Protein AF-R6QTW8-F1 (afdb_monomer_lite)

Structure (mmCIF, N/CA/C/O backbone):
data_AF-R6QTW8-F1
#
_entry.id   AF-R6QTW8-F1
#
loop_
_atom_site.group_PDB
_atom_site.id
_atom_site.type_symbol
_atom_site.label_atom_id
_atom_site.label_alt_id
_atom_site.label_comp_id
_atom_site.label_asym_id
_atom_site.label_entity_id
_atom_site.label_seq_id
_atom_site.pdbx_PDB_ins_code
_atom_site.Cartn_x
_atom_site.Cartn_y
_atom_site.Cartn_z
_atom_site.occupancy
_atom_site.B_iso_or_equiv
_atom_site.auth_seq_id
_atom_site.auth_comp_id
_atom_site.auth_asym_id
_atom_site.auth_atom_id
_atom_site.pdbx_PDB_model_num
ATOM 1 N N . MET A 1 1 ? -29.662 3.630 42.541 1.00 65.44 1 MET A N 1
ATOM 2 C CA . MET A 1 1 ? -30.019 3.423 41.118 1.00 65.44 1 MET A CA 1
ATOM 3 C C . MET A 1 1 ? -29.222 4.371 40.224 1.00 65.44 1 MET A C 1
ATOM 5 O O . MET A 1 1 ? -28.549 3.902 39.320 1.00 65.44 1 MET A O 1
ATOM 9 N N . GLU A 1 2 ? -29.188 5.664 40.551 1.00 85.00 2 GLU A N 1
ATOM 10 C CA . GLU A 1 2 ? -28.421 6.700 39.837 1.00 85.00 2 GLU A CA 1
ATOM 11 C C . GLU A 1 2 ? -26.905 6.434 39.762 1.00 85.00 2 GLU A C 1
ATOM 13 O O . GLU A 1 2 ? -26.306 6.527 38.698 1.00 85.00 2 GLU A O 1
ATOM 18 N N . GLN A 1 3 ? -26.285 5.983 40.858 1.00 86.06 3 GLN A N 1
ATOM 19 C CA . GLN A 1 3 ? -24.849 5.670 40.878 1.00 86.06 3 GLN A CA 1
ATOM 20 C C . GLN A 1 3 ? -24.469 4.486 39.969 1.00 86.06 3 GLN A C 1
ATOM 22 O O . GLN A 1 3 ? -23.407 4.492 39.355 1.00 86.06 3 GLN A O 1
ATOM 27 N N . ILE A 1 4 ? -25.358 3.494 39.846 1.00 88.25 4 ILE A N 1
ATOM 28 C CA . ILE A 1 4 ? -25.174 2.350 38.941 1.00 88.25 4 ILE A CA 1
ATOM 29 C C . ILE A 1 4 ? -25.315 2.823 37.491 1.00 88.25 4 ILE A C 1
ATOM 31 O O . ILE A 1 4 ? -24.478 2.495 36.658 1.00 88.25 4 ILE A O 1
ATOM 35 N N . PHE A 1 5 ? -26.323 3.649 37.199 1.00 90.75 5 PHE A N 1
ATOM 36 C CA . PHE A 1 5 ? -26.526 4.223 35.869 1.00 90.75 5 PHE A CA 1
ATOM 37 C C . PHE A 1 5 ? -25.321 5.062 35.411 1.00 90.75 5 PHE A C 1
ATOM 39 O O . PHE A 1 5 ? -24.814 4.865 34.309 1.00 90.75 5 PHE A O 1
ATOM 46 N N . ASN A 1 6 ? -24.786 5.915 36.289 1.00 90.56 6 ASN A N 1
ATOM 47 C CA . ASN A 1 6 ? -23.603 6.726 35.994 1.00 90.56 6 ASN A CA 1
ATOM 48 C C . ASN A 1 6 ? -22.346 5.873 35.757 1.00 90.56 6 ASN A C 1
ATOM 50 O O . ASN A 1 6 ? -21.545 6.199 34.883 1.00 90.56 6 ASN A O 1
ATOM 54 N N . ALA A 1 7 ? -22.184 4.761 36.482 1.00 91.94 7 ALA A N 1
ATOM 55 C CA . ALA A 1 7 ? -21.084 3.827 36.249 1.00 91.94 7 ALA A CA 1
ATOM 56 C C . ALA A 1 7 ? -21.183 3.145 34.871 1.00 91.94 7 ALA A C 1
ATOM 58 O O . ALA A 1 7 ? -20.179 3.041 34.168 1.00 91.94 7 ALA A O 1
ATOM 59 N N . PHE A 1 8 ? -22.388 2.741 34.451 1.00 93.38 8 PHE A N 1
ATOM 60 C CA . PHE A 1 8 ? -22.621 2.176 33.116 1.00 93.38 8 PHE A CA 1
ATOM 61 C C . PHE A 1 8 ? -22.360 3.192 31.997 1.00 93.38 8 PHE A C 1
ATOM 63 O O . PHE A 1 8 ? -21.716 2.852 31.007 1.00 93.38 8 PHE A O 1
ATOM 70 N N . ILE A 1 9 ? -22.794 4.443 32.167 1.00 94.06 9 ILE A N 1
ATOM 71 C CA . ILE A 1 9 ? -22.509 5.536 31.225 1.00 94.06 9 ILE A CA 1
ATOM 72 C C . ILE A 1 9 ? -20.997 5.792 31.129 1.00 94.06 9 ILE A C 1
ATOM 74 O O . ILE A 1 9 ? -20.456 5.898 30.031 1.00 94.06 9 ILE A O 1
ATOM 78 N N . GLY A 1 10 ? -20.290 5.840 32.263 1.00 94.75 10 GLY A N 1
ATOM 79 C CA . GLY A 1 10 ? -18.835 6.007 32.283 1.00 94.75 10 GLY A CA 1
ATOM 80 C C . GLY A 1 10 ? -18.099 4.863 31.579 1.00 94.75 10 GLY A C 1
ATOM 81 O O . GLY A 1 10 ? -17.174 5.105 30.807 1.00 94.75 10 GLY A O 1
ATOM 82 N N . MET A 1 11 ? -18.550 3.624 31.784 1.00 94.06 11 MET A N 1
ATOM 83 C CA . MET A 1 11 ? -18.002 2.452 31.101 1.00 94.06 11 MET A CA 1
ATOM 84 C C . MET A 1 11 ? -18.266 2.490 29.590 1.00 94.06 11 MET A C 1
ATOM 8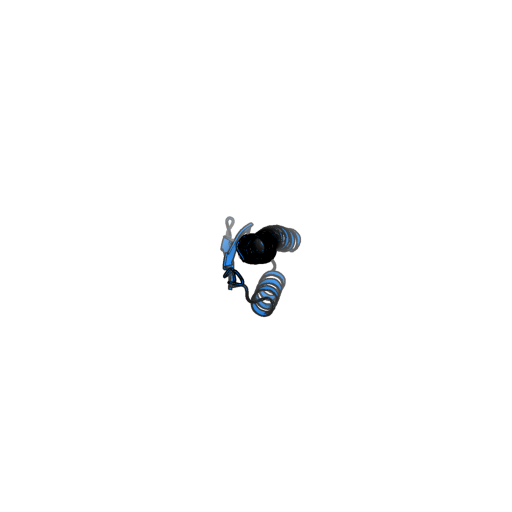6 O O . MET A 1 11 ? -17.374 2.168 28.809 1.00 94.06 11 MET A O 1
ATOM 90 N N . LEU A 1 12 ? -19.451 2.938 29.166 1.00 93.00 12 LEU A N 1
ATOM 91 C CA . LEU A 1 12 ? -19.767 3.134 27.751 1.00 93.00 12 LEU A CA 1
ATOM 92 C C . LEU A 1 12 ? -18.817 4.150 27.101 1.00 93.00 12 LEU A C 1
ATOM 94 O O . LEU A 1 12 ? -18.261 3.873 26.040 1.00 93.00 12 LEU A O 1
ATOM 98 N N . PHE A 1 13 ? -18.582 5.297 27.744 1.00 94.38 13 PHE A N 1
ATOM 99 C CA . PHE A 1 13 ? -17.633 6.291 27.234 1.00 94.38 13 PHE A CA 1
ATOM 100 C C . PHE A 1 13 ? -16.204 5.760 27.179 1.00 94.38 13 PHE A C 1
ATOM 102 O O . PHE A 1 13 ? -15.502 6.023 26.205 1.00 94.38 13 PHE A O 1
ATOM 109 N N . LEU A 1 14 ? -15.786 4.981 28.180 1.00 94.62 14 LEU A N 1
ATOM 110 C CA . LEU A 1 14 ? -14.478 4.335 28.169 1.00 94.62 14 LEU A CA 1
ATOM 111 C C . LEU A 1 14 ? -14.329 3.428 26.941 1.00 94.62 14 LEU A C 1
ATOM 113 O O . LEU A 1 14 ? -13.333 3.536 26.235 1.00 94.62 14 LEU A O 1
ATOM 117 N N . PHE A 1 15 ? -15.338 2.606 26.638 1.00 92.69 15 PHE A N 1
ATOM 118 C CA . PHE A 1 15 ? -15.312 1.745 25.455 1.00 92.69 15 PHE A CA 1
ATOM 119 C C . PHE A 1 15 ? -15.271 2.536 24.146 1.00 92.69 15 PHE A C 1
ATOM 121 O O . PHE A 1 15 ? -14.484 2.203 23.263 1.00 92.69 15 PHE A O 1
ATOM 128 N N . ILE A 1 16 ? -16.067 3.600 24.018 1.00 92.00 16 ILE A N 1
ATOM 129 C CA . ILE A 1 16 ? -16.054 4.446 22.815 1.00 92.00 16 ILE A CA 1
ATOM 130 C C . ILE A 1 16 ? -14.666 5.064 22.610 1.00 92.00 16 ILE A C 1
ATOM 132 O O . ILE A 1 16 ? -14.146 5.049 21.496 1.00 92.00 16 ILE A O 1
ATOM 136 N N . LEU A 1 17 ? -14.040 5.563 23.679 1.00 92.25 17 LEU A N 1
ATOM 137 C CA . LEU A 1 17 ? -12.703 6.149 23.607 1.00 92.25 17 LEU A CA 1
ATOM 138 C C . LEU A 1 17 ? -11.635 5.110 23.259 1.00 92.25 17 LEU A C 1
ATOM 140 O O . LEU A 1 17 ? -10.760 5.400 22.447 1.00 92.25 17 LEU A O 1
ATOM 144 N N . THR A 1 18 ? -11.696 3.905 23.832 1.00 90.75 18 THR A N 1
ATOM 145 C CA . THR A 1 18 ? -10.695 2.873 23.541 1.00 90.75 18 THR A CA 1
ATOM 146 C C . THR A 1 18 ? -10.839 2.337 22.124 1.00 90.75 18 THR A C 1
ATOM 148 O O . THR A 1 18 ? -9.858 2.324 21.387 1.00 90.75 18 THR A O 1
ATOM 151 N N . PHE A 1 19 ? -12.041 1.930 21.706 1.00 88.12 19 PHE A N 1
ATOM 152 C CA . PHE A 1 19 ? -12.245 1.370 20.367 1.00 88.12 19 PHE A CA 1
ATOM 153 C C . PHE A 1 19 ? -12.092 2.432 19.275 1.00 88.12 19 PHE A C 1
ATOM 155 O O . PHE A 1 19 ? -11.400 2.181 18.292 1.00 88.12 19 PHE A O 1
ATOM 162 N N . GLY A 1 20 ? -12.638 3.634 19.483 1.00 86.50 20 GLY A N 1
ATOM 163 C CA . GLY A 1 20 ? -12.466 4.749 18.551 1.00 86.50 20 GLY A CA 1
ATOM 164 C C . GLY A 1 20 ? -11.017 5.240 18.471 1.00 86.50 20 GLY A C 1
ATOM 165 O O . GLY A 1 20 ? -10.525 5.582 17.399 1.00 86.50 20 GLY A O 1
ATOM 166 N N . GLY A 1 21 ? -10.292 5.239 19.593 1.00 86.50 21 GLY A N 1
ATOM 167 C CA . GLY A 1 21 ? -8.867 5.568 19.605 1.00 86.50 21 GLY A CA 1
ATOM 168 C C . GLY A 1 21 ? -8.029 4.555 18.823 1.00 86.50 21 GLY A C 1
ATOM 169 O O . GLY A 1 21 ? -7.177 4.946 18.022 1.00 86.50 21 GLY A O 1
ATOM 170 N N . ILE A 1 22 ? -8.300 3.258 19.006 1.00 88.19 22 ILE A N 1
ATOM 171 C CA . ILE A 1 22 ? -7.626 2.184 18.263 1.00 88.19 22 ILE A CA 1
ATOM 172 C C . ILE A 1 22 ? -7.918 2.308 16.764 1.00 88.19 22 ILE A C 1
ATOM 174 O O . ILE A 1 22 ? -6.975 2.298 15.978 1.00 88.19 22 ILE A O 1
ATOM 178 N N . SER A 1 23 ? -9.178 2.505 16.361 1.00 83.81 23 SER A N 1
ATOM 179 C CA . SER A 1 23 ? -9.549 2.583 14.942 1.00 83.81 23 SER A CA 1
ATOM 180 C C . SER A 1 23 ? -8.852 3.734 14.209 1.00 83.81 23 SER A C 1
ATOM 182 O O . SER A 1 23 ? -8.358 3.548 13.099 1.00 83.81 23 SER A O 1
ATOM 184 N N . ILE A 1 24 ? -8.763 4.914 14.837 1.00 86.44 24 ILE A N 1
ATOM 185 C CA . ILE A 1 24 ? -8.073 6.079 14.259 1.00 86.44 24 ILE A CA 1
ATOM 186 C C . ILE A 1 24 ? -6.567 5.821 14.167 1.00 86.44 24 ILE A C 1
ATOM 188 O O . ILE A 1 24 ? -5.944 6.143 13.157 1.00 86.44 24 ILE A O 1
ATOM 192 N N . THR A 1 25 ? -5.980 5.224 15.206 1.00 87.88 25 THR A N 1
ATOM 193 C CA . THR A 1 25 ? -4.540 4.938 15.231 1.00 87.88 25 THR A CA 1
ATOM 194 C C . THR A 1 25 ? -4.158 3.929 14.150 1.00 87.88 25 THR A C 1
ATOM 196 O O . THR A 1 25 ? -3.161 4.132 13.463 1.00 87.88 25 THR A O 1
ATOM 199 N N . THR A 1 26 ? -4.955 2.877 13.948 1.00 86.44 26 THR A N 1
ATOM 200 C CA . THR A 1 26 ? -4.721 1.894 12.881 1.00 86.44 26 THR A CA 1
ATOM 201 C C . THR A 1 26 ? -4.787 2.539 11.500 1.00 86.44 26 THR A C 1
ATOM 203 O O . THR A 1 26 ? -3.852 2.377 10.725 1.00 86.44 26 THR A O 1
ATOM 206 N N . ALA A 1 27 ? -5.808 3.357 11.221 1.00 82.75 27 ALA A N 1
ATOM 207 C CA . ALA A 1 27 ? -5.906 4.061 9.940 1.00 82.75 27 ALA A CA 1
ATOM 208 C C . ALA A 1 27 ? -4.709 5.000 9.688 1.00 82.75 27 ALA A C 1
ATOM 210 O O . ALA A 1 27 ? -4.222 5.103 8.562 1.00 82.75 27 ALA A O 1
ATOM 211 N N . ALA A 1 28 ? -4.203 5.660 10.736 1.00 85.88 28 ALA A N 1
ATOM 212 C CA . ALA A 1 28 ? -3.014 6.504 10.638 1.00 85.88 28 ALA A CA 1
ATOM 213 C C . ALA A 1 28 ? -1.738 5.694 10.341 1.00 85.88 28 ALA A C 1
ATOM 215 O O . ALA A 1 28 ? -0.903 6.135 9.553 1.00 85.88 28 ALA A O 1
ATOM 216 N N . ILE A 1 29 ? -1.591 4.509 10.945 1.00 87.88 29 ILE A N 1
ATOM 217 C CA . ILE A 1 29 ? -0.473 3.597 10.666 1.00 87.88 29 ILE A CA 1
ATOM 218 C C . ILE A 1 29 ? -0.536 3.105 9.217 1.00 87.88 29 ILE A C 1
ATOM 220 O O . ILE A 1 29 ? 0.477 3.148 8.524 1.00 87.88 29 ILE A O 1
ATOM 224 N N . ASP A 1 30 ? -1.713 2.703 8.739 1.00 86.69 30 ASP A N 1
ATOM 225 C CA . ASP A 1 30 ? -1.889 2.224 7.365 1.00 86.69 30 ASP A CA 1
ATOM 226 C C . ASP A 1 30 ? -1.550 3.317 6.335 1.00 86.69 30 ASP A C 1
ATOM 228 O O . ASP A 1 30 ? -0.871 3.041 5.346 1.00 86.69 30 ASP A O 1
ATOM 232 N N . SER A 1 31 ? -1.931 4.574 6.601 1.00 85.12 31 SER A N 1
ATOM 233 C CA . SER A 1 31 ? -1.534 5.738 5.787 1.00 85.12 31 SER A CA 1
ATOM 234 C C . SER A 1 31 ? -0.026 5.930 5.751 1.00 85.12 31 SER A C 1
ATOM 236 O O . SER A 1 31 ? 0.549 6.084 4.677 1.00 85.12 31 SER A O 1
ATOM 238 N N . LYS A 1 32 ? 0.632 5.868 6.911 1.00 88.50 32 LYS A N 1
ATOM 239 C CA . LYS A 1 32 ? 2.087 6.017 6.992 1.00 88.50 32 LYS A CA 1
ATOM 240 C C . LYS A 1 32 ? 2.815 4.911 6.227 1.00 88.50 32 LYS A C 1
ATOM 242 O O . LYS A 1 32 ? 3.763 5.195 5.506 1.00 88.50 32 LYS A O 1
ATOM 247 N N . ASN A 1 33 ? 2.356 3.668 6.347 1.00 88.56 33 ASN A N 1
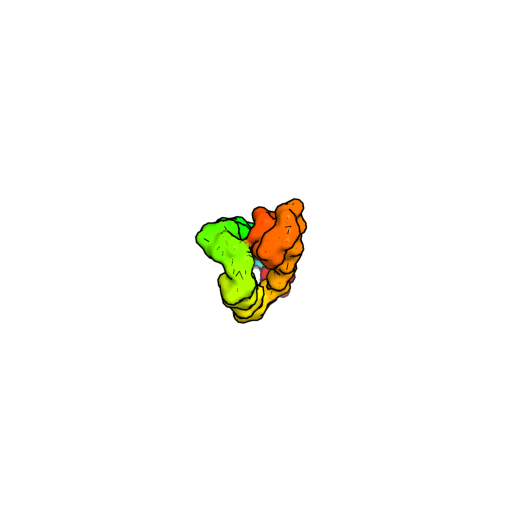ATOM 248 C CA . ASN A 1 33 ? 2.952 2.536 5.638 1.00 88.56 33 ASN A CA 1
ATOM 249 C C . ASN A 1 33 ? 2.794 2.671 4.115 1.00 88.56 33 ASN A C 1
ATOM 251 O O . ASN A 1 33 ? 3.717 2.345 3.374 1.00 88.56 33 ASN A O 1
ATOM 255 N N . ALA A 1 34 ? 1.645 3.165 3.640 1.00 86.88 34 ALA A N 1
ATOM 256 C CA . ALA A 1 34 ? 1.420 3.423 2.219 1.00 86.88 34 ALA A CA 1
ATOM 257 C C . ALA A 1 34 ? 2.354 4.526 1.680 1.00 86.88 34 ALA A C 1
ATOM 259 O O . ALA A 1 34 ? 2.938 4.369 0.608 1.00 86.88 34 ALA A O 1
ATOM 260 N N . GLU A 1 35 ? 2.543 5.612 2.436 1.00 88.38 35 GLU A N 1
ATOM 261 C CA . GLU A 1 35 ? 3.494 6.681 2.095 1.00 88.38 35 GLU A CA 1
ATOM 262 C C . GLU A 1 35 ? 4.942 6.171 2.046 1.00 88.38 35 GLU A C 1
ATOM 264 O O . GLU A 1 35 ? 5.671 6.452 1.093 1.00 88.38 35 GLU A O 1
ATOM 269 N N . GLU A 1 36 ? 5.348 5.380 3.043 1.00 90.88 36 GLU A N 1
ATOM 270 C CA . GLU A 1 36 ? 6.675 4.7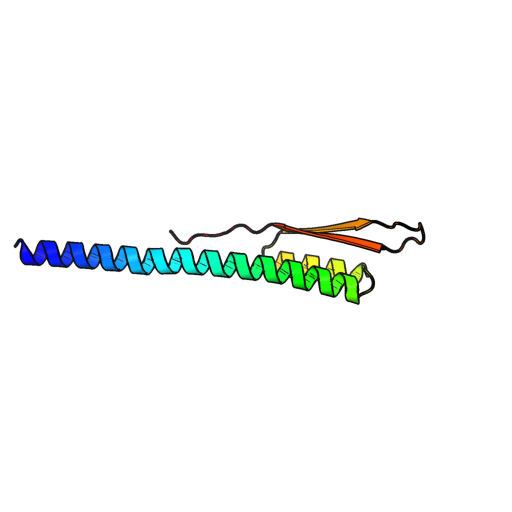56 3.087 1.00 90.88 36 GLU A CA 1
ATOM 271 C C . GLU A 1 36 ? 6.891 3.808 1.905 1.00 90.88 36 GLU A C 1
ATOM 273 O O . GLU A 1 36 ? 7.947 3.853 1.277 1.00 90.88 36 GLU A O 1
ATOM 278 N N . TYR A 1 37 ? 5.878 3.016 1.542 1.00 89.88 37 TYR A N 1
ATOM 279 C CA . TYR A 1 37 ? 5.950 2.112 0.397 1.00 89.88 37 TYR A CA 1
ATOM 280 C C . TYR A 1 37 ? 6.193 2.862 -0.920 1.00 89.88 37 TYR A C 1
ATOM 282 O O . TYR A 1 37 ? 7.019 2.434 -1.723 1.00 89.88 37 TYR A O 1
ATOM 290 N N . VAL A 1 38 ? 5.510 3.991 -1.150 1.00 89.75 38 VAL A N 1
ATOM 291 C CA . VAL A 1 38 ? 5.729 4.821 -2.352 1.00 89.75 38 VAL A CA 1
ATOM 292 C C . VAL A 1 38 ? 7.151 5.367 -2.391 1.00 89.75 38 VAL A C 1
ATOM 294 O O . VAL A 1 38 ? 7.803 5.297 -3.433 1.00 89.75 38 VAL A O 1
ATOM 297 N N . ALA A 1 39 ? 7.640 5.891 -1.265 1.00 89.81 39 ALA A N 1
ATOM 298 C CA . ALA A 1 39 ? 8.985 6.446 -1.177 1.00 89.81 39 ALA A CA 1
ATOM 299 C C . ALA A 1 39 ? 10.063 5.375 -1.424 1.00 89.81 39 ALA A C 1
ATOM 301 O O . ALA A 1 39 ? 10.994 5.600 -2.198 1.00 89.81 39 ALA A O 1
ATOM 302 N N . GLU A 1 40 ? 9.911 4.195 -0.818 1.00 92.25 40 GLU A N 1
ATOM 303 C CA . GLU A 1 40 ? 10.824 3.067 -1.012 1.00 92.25 40 GLU A CA 1
ATOM 304 C C . GLU A 1 40 ? 10.781 2.559 -2.459 1.00 92.25 40 GLU A C 1
ATOM 306 O O . GLU A 1 40 ? 11.826 2.347 -3.074 1.00 92.25 40 GLU A O 1
ATOM 311 N N . ALA A 1 41 ? 9.587 2.420 -3.041 1.00 91.38 41 ALA A N 1
ATOM 312 C CA . ALA A 1 41 ? 9.430 1.982 -4.421 1.00 91.38 41 ALA A CA 1
ATOM 313 C C . ALA A 1 41 ? 10.103 2.948 -5.407 1.00 91.38 41 ALA A C 1
ATOM 315 O O . ALA A 1 41 ? 10.813 2.493 -6.302 1.00 91.38 41 ALA A O 1
ATOM 316 N N . ALA A 1 42 ? 9.943 4.263 -5.223 1.00 89.44 42 ALA A N 1
ATOM 317 C CA . ALA A 1 42 ? 10.609 5.266 -6.052 1.00 89.44 42 ALA A CA 1
ATOM 318 C C . ALA A 1 42 ? 12.140 5.143 -5.973 1.00 89.44 42 ALA A C 1
ATOM 320 O O . ALA A 1 42 ? 12.812 5.109 -7.004 1.00 89.44 42 ALA A O 1
ATOM 321 N N . GLN A 1 43 ? 12.685 4.982 -4.764 1.00 91.00 43 GLN A N 1
ATOM 322 C CA . GLN A 1 43 ? 14.123 4.814 -4.561 1.00 91.00 43 G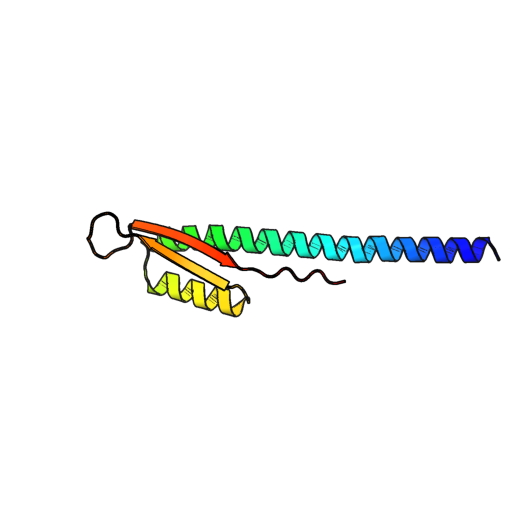LN A CA 1
ATOM 323 C C . GLN A 1 43 ? 14.654 3.516 -5.189 1.00 91.00 43 GLN A C 1
ATOM 325 O O . GLN A 1 43 ? 15.726 3.509 -5.794 1.00 91.00 43 GLN A O 1
ATOM 330 N N . ILE A 1 44 ? 13.913 2.409 -5.068 1.00 92.44 44 ILE A N 1
ATOM 331 C CA . ILE A 1 44 ? 14.278 1.129 -5.687 1.00 92.44 44 ILE A CA 1
ATOM 332 C C . ILE A 1 44 ? 14.312 1.271 -7.211 1.00 92.44 44 ILE A C 1
ATOM 334 O O . ILE A 1 44 ? 15.283 0.836 -7.832 1.00 92.44 44 ILE A O 1
ATOM 338 N N . ILE A 1 45 ? 13.296 1.904 -7.803 1.00 90.56 45 ILE A N 1
ATOM 339 C CA . ILE A 1 45 ? 13.211 2.130 -9.250 1.00 90.56 45 ILE A CA 1
ATOM 340 C C . ILE A 1 45 ? 14.413 2.947 -9.734 1.00 90.56 45 ILE A C 1
ATOM 342 O O . ILE A 1 45 ? 15.112 2.497 -10.644 1.00 90.56 45 ILE A O 1
ATOM 346 N N . GLU A 1 46 ? 14.719 4.066 -9.074 1.00 87.19 46 GLU A N 1
ATOM 347 C CA . GLU A 1 46 ? 15.887 4.898 -9.391 1.00 87.19 46 GLU A CA 1
ATOM 348 C C . GLU A 1 46 ? 17.195 4.095 -9.272 1.00 87.19 46 GLU A C 1
ATOM 350 O O . GLU A 1 46 ? 18.003 4.059 -10.197 1.00 87.19 46 GLU A O 1
ATOM 355 N N . SER A 1 47 ? 17.376 3.348 -8.176 1.00 90.19 47 SER A N 1
ATOM 356 C CA . SER A 1 47 ? 18.583 2.536 -7.953 1.00 90.19 47 SER A CA 1
ATOM 357 C C . SER A 1 47 ? 18.756 1.390 -8.955 1.00 90.19 47 SER A C 1
ATOM 359 O O . SER A 1 47 ? 19.871 0.918 -9.180 1.00 90.19 47 SER A O 1
ATOM 361 N N . SER A 1 48 ? 17.654 0.941 -9.557 1.00 89.88 48 SER A N 1
ATOM 362 C CA . SER A 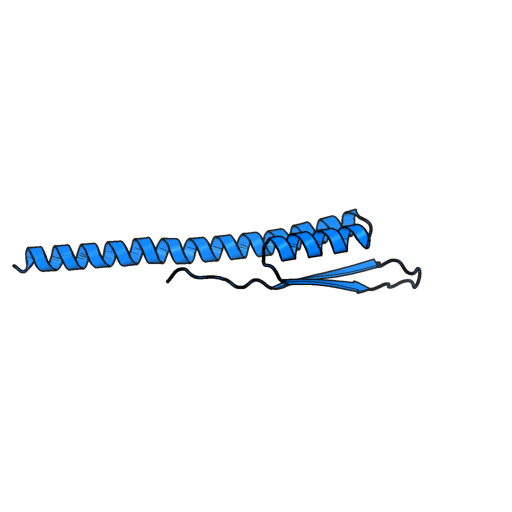1 48 ? 17.635 -0.106 -10.576 1.00 89.88 48 SER A CA 1
ATOM 363 C C . SER A 1 48 ? 17.858 0.419 -11.992 1.00 89.88 48 SER A C 1
ATOM 365 O O . SER A 1 48 ? 17.798 -0.370 -12.933 1.00 89.88 48 SER A O 1
ATOM 367 N N . ASN A 1 49 ? 18.096 1.728 -12.145 1.00 88.00 49 ASN A N 1
ATOM 368 C CA . ASN A 1 49 ? 18.132 2.407 -13.436 1.00 88.00 49 ASN A CA 1
ATOM 369 C C . ASN A 1 49 ? 16.853 2.136 -14.244 1.00 88.00 49 ASN A C 1
ATOM 371 O O . ASN A 1 49 ? 16.910 1.772 -15.418 1.00 88.00 49 ASN A O 1
ATOM 375 N N . TYR A 1 50 ? 15.706 2.246 -13.568 1.00 87.81 50 TYR A N 1
ATOM 376 C CA . TYR A 1 50 ? 14.378 2.134 -14.169 1.00 87.81 50 TYR A CA 1
ATOM 377 C C . TYR A 1 50 ? 14.111 0.800 -14.887 1.00 87.81 50 TYR A C 1
ATOM 379 O O . TYR A 1 50 ? 13.351 0.743 -15.850 1.00 87.81 50 TYR A O 1
ATOM 387 N N . ALA A 1 51 ? 14.716 -0.292 -14.409 1.00 87.44 51 ALA A N 1
ATOM 388 C CA . ALA A 1 51 ? 14.552 -1.610 -15.008 1.00 87.44 51 ALA A CA 1
ATOM 389 C C . ALA A 1 51 ? 13.092 -2.101 -14.939 1.00 87.44 51 ALA A C 1
ATOM 391 O O . ALA A 1 51 ? 12.505 -2.219 -13.857 1.00 87.44 51 ALA A O 1
ATOM 392 N N . ASP A 1 52 ? 12.538 -2.487 -16.091 1.00 87.00 52 ASP A N 1
ATOM 393 C CA . ASP A 1 52 ? 11.153 -2.960 -16.212 1.00 87.00 52 ASP A CA 1
ATOM 394 C C . ASP A 1 52 ? 10.842 -4.153 -15.298 1.00 87.00 52 ASP A C 1
ATOM 396 O O . ASP A 1 52 ? 9.776 -4.212 -14.683 1.00 87.00 52 ASP A O 1
ATOM 400 N N . ASP A 1 53 ? 11.782 -5.090 -15.150 1.00 92.38 53 ASP A N 1
ATOM 401 C CA . ASP A 1 53 ? 11.621 -6.260 -14.279 1.00 92.38 53 ASP A CA 1
ATOM 402 C C . ASP A 1 53 ? 11.434 -5.863 -12.807 1.00 92.38 53 ASP A C 1
ATOM 404 O O . ASP A 1 53 ? 10.640 -6.472 -12.084 1.00 92.38 53 ASP A O 1
ATOM 408 N N . VAL A 1 54 ? 12.131 -4.815 -12.359 1.00 92.62 54 VAL A N 1
ATOM 409 C CA . VAL A 1 54 ? 12.023 -4.297 -10.990 1.00 92.62 54 VAL A CA 1
ATOM 410 C C . VAL A 1 54 ? 10.683 -3.594 -10.798 1.00 92.62 54 VAL A C 1
ATOM 412 O O . VAL A 1 54 ? 9.992 -3.855 -9.812 1.00 92.62 54 VAL A O 1
ATOM 415 N N . ILE A 1 55 ? 10.268 -2.773 -11.767 1.00 90.94 55 ILE A N 1
ATOM 416 C CA . ILE A 1 55 ? 8.963 -2.098 -11.759 1.00 90.94 55 ILE A CA 1
ATOM 417 C C . ILE A 1 55 ? 7.820 -3.124 -11.724 1.00 90.94 55 ILE A C 1
ATOM 419 O O . ILE A 1 55 ? 6.871 -2.974 -10.951 1.00 90.94 55 ILE A O 1
ATOM 423 N N . ASN A 1 56 ? 7.909 -4.189 -12.520 1.00 92.00 56 ASN A N 1
ATOM 424 C CA . ASN A 1 56 ? 6.908 -5.255 -12.544 1.00 92.00 56 ASN A CA 1
ATOM 425 C C . ASN A 1 56 ? 6.886 -6.044 -11.228 1.00 92.00 56 ASN A C 1
ATOM 427 O O . ASN A 1 56 ? 5.810 -6.305 -10.694 1.00 92.00 56 ASN A O 1
ATOM 431 N N . ASN A 1 57 ? 8.049 -6.329 -10.633 1.00 93.81 57 ASN A N 1
ATOM 432 C CA . ASN A 1 57 ? 8.109 -6.965 -9.316 1.00 93.81 57 ASN A CA 1
ATOM 433 C C . ASN A 1 57 ? 7.449 -6.112 -8.219 1.00 93.81 57 ASN A C 1
ATOM 435 O O . ASN A 1 57 ? 6.781 -6.649 -7.333 1.00 93.81 57 ASN A O 1
ATOM 439 N N . LEU A 1 58 ? 7.623 -4.788 -8.273 1.00 92.31 58 LEU A N 1
ATOM 440 C CA . LEU A 1 58 ? 6.970 -3.857 -7.352 1.00 92.31 58 LEU A CA 1
ATOM 441 C C . LEU A 1 58 ? 5.450 -3.840 -7.555 1.00 92.31 58 LEU A C 1
ATOM 443 O O . LEU A 1 58 ? 4.719 -3.924 -6.571 1.00 92.31 58 LEU A O 1
ATOM 447 N N . LYS A 1 59 ? 4.965 -3.841 -8.805 1.00 91.75 59 LYS A N 1
ATOM 448 C CA . LYS A 1 59 ? 3.528 -3.978 -9.119 1.00 91.75 59 LYS A CA 1
ATOM 449 C C . LYS A 1 59 ? 2.935 -5.262 -8.536 1.00 91.75 59 LYS A C 1
ATOM 451 O O . LYS A 1 59 ? 1.894 -5.204 -7.883 1.00 91.75 59 LYS A O 1
ATOM 456 N N . ASP A 1 60 ? 3.616 -6.394 -8.704 1.00 93.06 60 ASP A N 1
ATOM 457 C CA . ASP A 1 60 ? 3.164 -7.687 -8.175 1.00 93.06 60 ASP A CA 1
ATOM 458 C C . ASP A 1 60 ? 3.114 -7.692 -6.639 1.00 93.06 60 ASP A C 1
ATOM 460 O O . ASP A 1 60 ? 2.141 -8.157 -6.038 1.00 93.06 60 ASP A O 1
ATOM 464 N N . LYS A 1 61 ? 4.140 -7.131 -5.985 1.00 91.00 61 LYS A N 1
ATOM 465 C CA . LYS A 1 61 ? 4.181 -6.988 -4.522 1.00 91.00 61 LYS A CA 1
ATOM 466 C C . LYS A 1 61 ? 3.082 -6.067 -4.004 1.00 91.00 61 LYS A C 1
ATOM 468 O O . LYS A 1 61 ? 2.442 -6.396 -3.008 1.00 91.00 61 LYS A O 1
ATOM 473 N N . ALA A 1 62 ? 2.847 -4.940 -4.668 1.00 88.69 62 ALA A N 1
ATOM 474 C CA . ALA A 1 62 ? 1.795 -4.007 -4.294 1.00 88.69 62 ALA A CA 1
ATOM 475 C C . ALA A 1 62 ? 0.408 -4.657 -4.411 1.00 88.69 62 ALA A C 1
ATOM 477 O O . ALA A 1 62 ? -0.391 -4.567 -3.479 1.00 88.69 62 ALA A O 1
ATOM 478 N N . ALA A 1 63 ? 0.162 -5.393 -5.499 1.00 89.19 63 ALA A N 1
ATOM 479 C CA . ALA A 1 63 ? -1.077 -6.135 -5.701 1.00 89.19 63 ALA A CA 1
ATOM 480 C C . ALA A 1 63 ? -1.287 -7.220 -4.629 1.00 89.19 63 ALA A C 1
ATOM 482 O O . ALA A 1 63 ? -2.398 -7.369 -4.116 1.00 89.19 63 ALA A O 1
ATOM 483 N N . ALA A 1 64 ? -0.228 -7.940 -4.238 1.00 88.31 64 ALA A N 1
ATOM 484 C CA . ALA A 1 64 ? -0.284 -8.924 -3.154 1.00 88.31 64 ALA A CA 1
ATOM 485 C C . ALA A 1 64 ? -0.631 -8.292 -1.792 1.00 88.31 64 ALA A C 1
ATOM 487 O O . ALA A 1 64 ? -1.317 -8.915 -0.982 1.00 88.31 64 ALA A O 1
ATOM 488 N N . SER A 1 65 ? -0.207 -7.047 -1.565 1.00 84.75 65 SER A N 1
ATOM 489 C CA . SER A 1 65 ? -0.554 -6.244 -0.385 1.00 84.75 65 SER A CA 1
ATOM 490 C C . SER A 1 65 ? -1.916 -5.538 -0.495 1.00 84.75 65 SER A C 1
ATOM 492 O O . SER A 1 65 ? -2.325 -4.845 0.433 1.00 84.75 65 SER A O 1
ATOM 494 N N . GLY A 1 66 ? -2.640 -5.711 -1.607 1.00 85.06 66 GLY A N 1
ATOM 495 C CA . GLY A 1 66 ? -3.955 -5.104 -1.831 1.00 85.06 66 GLY A CA 1
ATOM 496 C C . GLY A 1 66 ? -3.920 -3.628 -2.240 1.00 85.06 66 GLY A C 1
ATOM 497 O O . GLY A 1 66 ? -4.955 -2.959 -2.191 1.00 85.06 66 GLY A O 1
ATOM 498 N N . TYR A 1 67 ? -2.759 -3.114 -2.643 1.00 86.31 67 TYR A N 1
ATOM 499 C CA . TYR A 1 67 ? -2.615 -1.773 -3.197 1.00 86.31 67 TYR A CA 1
ATOM 500 C C . TYR A 1 67 ? -2.825 -1.775 -4.717 1.00 86.31 67 TYR A C 1
ATOM 502 O O . TYR A 1 67 ? -2.460 -2.726 -5.410 1.00 86.31 67 TYR A O 1
ATOM 510 N N . GLY A 1 68 ? -3.373 -0.685 -5.254 1.00 86.81 68 GLY A N 1
ATOM 511 C CA . GLY A 1 68 ? -3.219 -0.353 -6.670 1.00 86.81 68 GLY A CA 1
ATOM 512 C C . GLY A 1 68 ? -1.890 0.370 -6.861 1.00 86.81 68 GLY A C 1
ATOM 513 O O . GLY A 1 68 ? -1.589 1.278 -6.099 1.00 86.81 68 GLY A O 1
ATOM 514 N N . PHE A 1 69 ? -1.073 -0.029 -7.833 1.00 88.31 69 PHE A N 1
ATOM 515 C CA . PHE A 1 69 ? 0.246 0.570 -8.042 1.00 88.31 69 PHE A CA 1
ATOM 516 C C . PHE A 1 69 ? 0.471 0.871 -9.516 1.00 88.31 69 PHE A C 1
ATOM 518 O O . PHE A 1 69 ? 0.419 -0.028 -10.360 1.00 88.31 69 PHE A O 1
ATOM 525 N N . THR A 1 70 ? 0.718 2.142 -9.818 1.00 88.56 70 THR A N 1
ATOM 526 C CA . THR A 1 70 ? 0.930 2.642 -11.176 1.00 88.56 70 THR A CA 1
ATOM 527 C C . THR A 1 70 ? 2.270 3.356 -11.240 1.00 88.56 70 THR A C 1
ATOM 529 O O . THR A 1 70 ? 2.593 4.165 -10.377 1.00 88.56 70 THR A O 1
ATOM 532 N N . VAL A 1 71 ? 3.047 3.056 -12.278 1.00 86.31 71 VAL A N 1
ATOM 533 C CA . VAL A 1 71 ? 4.322 3.721 -12.556 1.00 86.31 71 VAL A CA 1
ATOM 534 C C . VAL A 1 71 ? 4.236 4.291 -13.960 1.00 86.31 71 VAL A C 1
ATOM 536 O O . VAL A 1 71 ? 3.999 3.534 -14.904 1.00 86.31 71 VAL A O 1
ATOM 539 N N . ASN A 1 72 ? 4.406 5.604 -14.076 1.00 86.00 72 ASN A N 1
ATOM 540 C CA . ASN A 1 72 ? 4.468 6.310 -15.348 1.00 86.00 72 ASN A CA 1
ATOM 541 C C . ASN A 1 72 ? 5.921 6.678 -15.627 1.00 86.00 72 ASN A C 1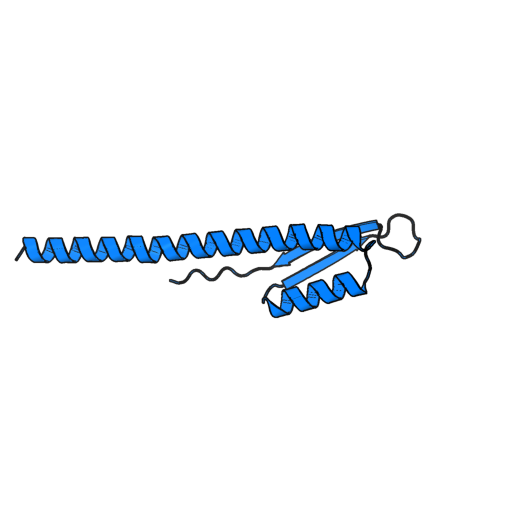
ATOM 543 O O . ASN A 1 72 ? 6.487 7.513 -14.926 1.00 86.00 72 ASN A O 1
ATOM 547 N N . SER A 1 73 ? 6.509 6.057 -16.642 1.00 82.44 73 SER A N 1
ATOM 548 C CA . SER A 1 73 ? 7.895 6.289 -17.044 1.00 82.44 73 SER A CA 1
ATOM 549 C C . SER A 1 73 ? 7.969 7.259 -18.224 1.00 82.44 73 SER A C 1
ATOM 551 O O . SER A 1 73 ? 7.149 7.180 -19.141 1.00 82.44 73 SER A O 1
ATOM 553 N N . VAL A 1 74 ? 8.951 8.157 -18.211 1.00 80.25 74 VAL A N 1
ATOM 554 C CA . VAL A 1 74 ? 9.254 9.106 -19.286 1.00 80.25 74 VAL A CA 1
ATOM 555 C C . VAL A 1 74 ? 10.722 8.955 -19.673 1.00 80.25 74 VAL A C 1
ATOM 557 O O . VAL A 1 74 ? 11.603 9.049 -18.822 1.00 80.25 74 VAL A O 1
ATOM 560 N N . ASP A 1 75 ? 10.946 8.737 -20.962 1.00 80.88 75 ASP A N 1
ATOM 561 C CA . ASP A 1 75 ? 12.243 8.822 -21.636 1.00 80.88 75 ASP A CA 1
ATOM 562 C C . ASP A 1 75 ? 12.411 10.270 -22.139 1.00 80.88 75 ASP A C 1
ATOM 564 O O . ASP A 1 75 ? 11.522 10.802 -22.820 1.00 80.88 75 ASP A O 1
ATOM 568 N N . LEU A 1 76 ? 13.485 10.945 -21.724 1.00 77.06 76 LEU A N 1
ATOM 569 C CA . LEU A 1 76 ? 13.769 12.340 -22.061 1.00 77.06 76 LEU A CA 1
ATOM 570 C C . LEU A 1 76 ? 14.787 12.491 -23.193 1.00 77.06 76 LEU A C 1
ATOM 572 O O . LEU A 1 76 ? 14.793 13.547 -23.838 1.00 77.06 76 LEU A O 1
ATOM 576 N N . ASP A 1 77 ? 15.643 11.499 -23.432 1.00 79.25 77 ASP A N 1
ATOM 577 C CA . ASP A 1 77 ? 16.750 11.591 -24.388 1.00 79.25 77 ASP A CA 1
ATOM 578 C C . ASP A 1 77 ? 16.595 10.700 -25.638 1.00 79.25 77 ASP A C 1
ATOM 580 O O . ASP A 1 77 ? 17.314 10.882 -26.629 1.00 79.25 77 ASP A O 1
ATOM 584 N N . GLY A 1 78 ? 15.567 9.852 -25.659 1.00 72.44 78 GLY A N 1
ATOM 585 C CA . GLY A 1 78 ? 15.187 8.989 -26.770 1.00 72.44 78 GLY A CA 1
ATOM 586 C C . GLY A 1 78 ? 16.034 7.724 -26.883 1.00 72.44 78 GLY A C 1
ATOM 587 O O . GLY A 1 78 ? 16.066 7.127 -27.968 1.00 72.44 78 GLY A O 1
ATOM 588 N N . ASP A 1 79 ? 16.744 7.333 -25.823 1.00 76.19 79 ASP A N 1
ATOM 589 C CA . ASP A 1 79 ? 17.586 6.139 -25.791 1.00 76.19 79 ASP A CA 1
ATOM 590 C C . ASP A 1 79 ? 16.821 4.832 -25.497 1.00 76.19 79 ASP A C 1
ATOM 592 O O . ASP A 1 79 ? 17.426 3.755 -25.504 1.00 76.19 79 ASP A O 1
ATOM 596 N N . VAL A 1 80 ? 15.487 4.906 -25.367 1.00 68.06 80 VAL A N 1
ATOM 597 C CA . VAL A 1 80 ? 14.552 3.811 -25.043 1.00 68.06 80 VAL A CA 1
ATOM 598 C C . VAL A 1 80 ? 14.521 3.459 -23.548 1.00 68.06 80 VAL A C 1
ATOM 600 O O . VAL A 1 80 ? 13.571 2.804 -23.110 1.00 68.06 80 VAL A O 1
ATOM 603 N N . ALA A 1 81 ? 15.492 3.895 -22.747 1.00 67.94 81 ALA A N 1
ATOM 604 C CA . ALA A 1 81 ? 15.447 3.777 -21.297 1.00 67.94 81 ALA A CA 1
ATOM 605 C C . ALA A 1 81 ? 14.634 4.930 -20.687 1.00 67.94 81 ALA A C 1
ATOM 607 O O . ALA A 1 81 ? 14.534 6.028 -21.221 1.00 67.94 81 ALA A O 1
ATOM 608 N N . ALA A 1 82 ? 13.984 4.666 -19.554 1.00 71.12 82 ALA A N 1
ATOM 609 C CA . ALA A 1 82 ? 13.289 5.720 -18.828 1.00 71.12 82 ALA A CA 1
ATOM 610 C C . ALA A 1 82 ? 14.287 6.533 -17.996 1.00 71.12 82 ALA A C 1
ATOM 612 O O . ALA A 1 82 ? 15.101 5.952 -17.284 1.00 71.12 82 ALA A O 1
ATOM 613 N N . ASP A 1 83 ? 14.151 7.857 -18.024 1.00 69.50 83 ASP A N 1
ATOM 614 C CA . ASP A 1 83 ? 14.962 8.789 -17.232 1.00 69.50 83 ASP A CA 1
ATOM 615 C C . ASP A 1 83 ? 14.243 9.255 -15.967 1.00 69.50 83 ASP A C 1
ATOM 617 O O . ASP A 1 83 ? 14.859 9.640 -14.975 1.00 69.50 83 ASP A O 1
ATOM 621 N N . ILE A 1 84 ? 12.909 9.286 -16.016 1.00 72.81 84 ILE A N 1
ATOM 622 C CA . ILE A 1 84 ? 12.061 9.748 -14.921 1.00 72.81 84 ILE A CA 1
ATOM 623 C C . ILE A 1 84 ? 10.878 8.804 -14.777 1.00 72.81 84 ILE A C 1
ATOM 625 O O . ILE A 1 84 ? 10.251 8.409 -15.758 1.00 72.81 84 ILE A O 1
ATOM 629 N N . THR A 1 85 ? 10.516 8.499 -13.533 1.00 76.94 85 THR A N 1
ATOM 630 C CA . THR A 1 85 ? 9.290 7.764 -13.216 1.00 76.94 85 THR A CA 1
ATOM 631 C C . THR A 1 85 ? 8.474 8.465 -12.149 1.00 76.94 85 THR A C 1
ATOM 633 O O . THR A 1 85 ? 9.003 8.843 -11.106 1.00 76.94 85 THR A O 1
ATOM 636 N N . GLU A 1 86 ? 7.170 8.563 -12.379 1.00 79.38 86 GLU A N 1
ATOM 637 C CA . GLU A 1 86 ? 6.186 8.968 -11.382 1.00 79.38 86 GLU A CA 1
ATOM 638 C C . GLU A 1 86 ? 5.496 7.724 -10.812 1.00 79.38 86 GLU A C 1
ATOM 640 O O . GLU A 1 86 ? 5.033 6.859 -11.561 1.00 79.38 86 GLU A O 1
ATOM 645 N N . VAL A 1 87 ? 5.451 7.622 -9.484 1.00 81.00 87 VAL A N 1
ATOM 646 C CA . VAL A 1 87 ? 4.936 6.453 -8.765 1.00 81.00 87 VAL A CA 1
ATOM 647 C C . VAL A 1 87 ? 3.651 6.828 -8.034 1.00 81.00 87 VAL A C 1
ATOM 649 O O . VAL A 1 87 ? 3.649 7.713 -7.182 1.00 81.00 87 VAL A O 1
ATOM 652 N N . PHE A 1 88 ? 2.567 6.119 -8.340 1.00 82.75 88 PHE A N 1
ATOM 653 C CA . PHE A 1 88 ? 1.257 6.281 -7.715 1.00 82.75 88 PHE A CA 1
ATOM 654 C C . PHE A 1 88 ? 0.849 5.003 -6.989 1.00 82.75 88 PHE A C 1
ATOM 656 O O . PHE A 1 88 ? 0.937 3.906 -7.548 1.00 82.75 88 PHE A O 1
ATOM 663 N N . LEU A 1 89 ? 0.342 5.154 -5.765 1.00 83.62 89 LEU A N 1
ATOM 664 C CA . LEU A 1 89 ? -0.215 4.062 -4.973 1.00 83.62 89 LEU A CA 1
ATOM 665 C C . LEU A 1 89 ? -1.642 4.409 -4.546 1.00 83.62 89 LEU A C 1
ATOM 667 O O . LEU A 1 89 ? -1.871 5.369 -3.813 1.00 83.62 89 LEU A O 1
ATOM 671 N N . ASP A 1 90 ? -2.594 3.594 -4.981 1.00 82.75 90 ASP A N 1
ATOM 672 C CA . ASP A 1 90 ? -3.982 3.641 -4.552 1.00 82.75 90 ASP A CA 1
ATOM 673 C C . ASP A 1 90 ? -4.179 2.693 -3.369 1.00 82.75 90 ASP A C 1
ATOM 675 O O . ASP A 1 90 ? -4.042 1.471 -3.489 1.00 82.75 90 ASP A O 1
ATOM 679 N N . HIS A 1 91 ? -4.564 3.246 -2.222 1.00 77.19 91 HIS A N 1
ATOM 680 C CA . HIS A 1 91 ? -4.899 2.460 -1.043 1.00 77.19 91 HIS A CA 1
ATOM 681 C C . HIS A 1 91 ? -6.281 2.829 -0.497 1.00 77.19 91 HIS A C 1
ATOM 683 O O . HIS A 1 91 ? -6.641 4.001 -0.381 1.00 77.19 91 HIS A O 1
ATOM 689 N N . LYS A 1 92 ? -7.075 1.807 -0.156 1.00 73.62 92 LYS A N 1
ATOM 690 C CA . LYS A 1 92 ? -8.366 1.969 0.516 1.00 73.62 92 LYS A CA 1
ATOM 691 C C . LYS A 1 92 ? -8.195 1.735 2.008 1.00 73.62 92 LYS A C 1
ATOM 693 O O . LYS A 1 92 ? -8.058 0.596 2.442 1.00 73.62 92 LYS A O 1
ATOM 698 N N . TYR A 1 93 ? -8.302 2.811 2.775 1.00 66.88 93 TYR A N 1
ATOM 699 C CA . TYR A 1 93 ? -8.332 2.747 4.229 1.00 66.88 93 TYR A CA 1
ATOM 700 C C . TYR A 1 93 ? -9.596 2.030 4.709 1.00 66.88 93 TYR A C 1
ATOM 702 O O . TYR A 1 93 ? -10.714 2.431 4.370 1.00 66.88 93 TYR A O 1
ATOM 710 N N . GLN A 1 94 ? -9.430 0.986 5.517 1.00 60.97 94 GLN A N 1
ATOM 711 C CA . GLN A 1 94 ? -10.531 0.388 6.265 1.00 60.97 94 GLN A CA 1
ATOM 712 C C . GLN A 1 94 ? -10.476 0.880 7.708 1.00 60.97 94 GLN A C 1
ATOM 714 O O . GLN A 1 94 ? -9.729 0.364 8.533 1.00 60.97 94 GLN A O 1
ATOM 719 N N . CYS A 1 95 ? -11.308 1.868 8.034 1.00 55.94 95 CYS A N 1
ATOM 720 C CA . CYS A 1 95 ? -11.607 2.156 9.430 1.00 55.94 95 CYS A CA 1
ATOM 721 C C . CYS A 1 95 ? -12.504 1.032 9.963 1.00 55.94 95 CYS A C 1
ATOM 723 O O . CYS A 1 95 ? -13.636 0.884 9.505 1.00 55.94 95 CYS A O 1
ATOM 725 N N . LEU A 1 96 ? -11.998 0.245 10.917 1.00 55.69 96 LEU A N 1
ATOM 726 C CA . LEU A 1 96 ? -12.816 -0.657 11.729 1.00 55.69 96 LEU A CA 1
ATOM 727 C C . LEU A 1 96 ? -13.797 0.195 12.550 1.00 55.69 96 LEU A C 1
ATOM 729 O O . LEU A 1 96 ? -13.408 0.786 13.556 1.00 55.69 96 LEU A O 1
ATOM 733 N N . LEU A 1 97 ? -15.042 0.287 12.083 1.00 49.31 97 LEU A N 1
ATOM 734 C CA . LEU A 1 97 ? -16.198 0.809 12.816 1.00 49.31 97 LEU A CA 1
ATOM 735 C C . LEU A 1 97 ? -17.223 -0.309 12.991 1.00 49.31 97 LEU A C 1
ATOM 737 O O . LEU A 1 97 ? -17.500 -1.006 11.988 1.00 49.31 97 LEU A O 1
#

Secondary structure (DSSP, 8-state):
-HHHHHHHHHHHHHHHHHHHHHHHHHHHHHHHHHHHHHHHHHHHHHHTTT-HHHHHHHHHHHHHTT-EEEEEEE-SSSSSS-SEEEEEEE-------

pLDDT: mean 84.9, std 9.12, range [49.31, 94.75]

Radius of gyration: 22.28 Å; chains: 1; bounding box: 49×21×68 Å

Foldseek 3Di:
DVVVVVVVVVVVVVVCCVLVVVLVVVLVVVVVVQVVLQVVLQVQCVVVQNDPVSVVVSCVVCVVVVKHKDKDFDDDPPPPGGPDIDIDIHDDRDRPD

Sequence (97 aa):
MEQIFNAFIGMLFLFILTFGGISITTAAIDSKNAEEYVAEAAQIIESSNYADDVINNLKDKAAASGYGFTVNSVDLDGDVAADITEVFLDHKYQCLL